Protein AF-A0A3M1RQW3-F1 (afdb_monomer)

Secondary structure (DSSP, 8-state):
-HHHHHHHHHHHHHH---HHHHHHS-----STTPPPSS---TT--EEEPPS--PPP-S-HHHHHH-SS-----S---HHHHHHHHHHHH-EEEEEE-TTS-EEEEESS--GGG------EEEE--BTTB-SEEEEEETTTTEEEEEEES--GGG--

pLDDT: mean 91.39, std 8.27, range [60.34, 98.62]

Foldseek 3Di:
DVVVVVVVVVVCVVPDDDPVCCVVDDDDDPPVPQDDLWDDDPPFDKAAADPDADDDPDDPVVVVPDPDDDPDPDDCASRVVLVCCQQPFAFDDWDADDPRDIQTDTNDDDVVSSCPDWDWDQDPDHVRRHGAIWTQTNPRNITGGPGGDHPVVVVD

Solvent-accessible surface area (backbone atoms only — not comparable to full-atom values): 9996 Å² total; per-residue (Å²): 111,75,68,59,56,50,52,53,50,51,52,50,68,72,68,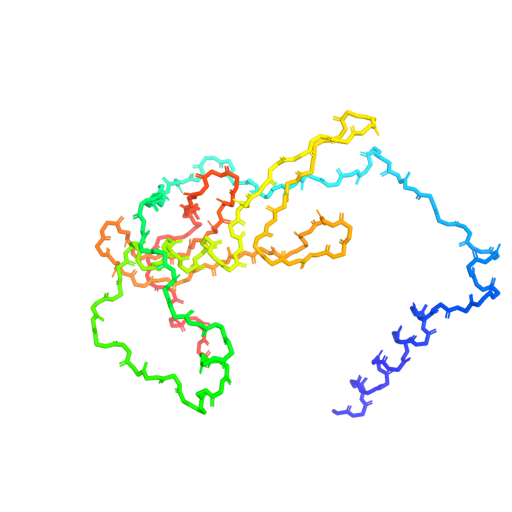59,84,46,81,63,53,61,72,74,54,82,82,79,87,63,73,90,74,58,76,74,98,66,87,81,67,86,93,49,57,71,45,76,45,57,90,74,57,85,75,90,83,74,58,67,68,64,58,70,68,48,93,62,84,74,82,73,88,73,83,84,41,54,45,56,49,28,40,52,44,40,71,52,56,16,64,73,45,77,47,70,49,98,86,73,54,74,44,70,40,40,53,48,87,47,81,90,66,66,64,93,75,83,54,71,47,74,38,62,67,44,78,98,38,74,24,16,34,27,38,58,34,52,91,75,45,24,36,35,46,78,42,82,46,74,61,66,84,74,77,113

Mean predicted aligned error: 5.81 Å

Sequence (156 aa):
MRNQQRAAHEYHTATKLSPASIRTQPHFLDWENKPSLYKVYPGAPSFPLPTTFPQPDQDTLSVLQQSRVSQTEGEFTLTSLAQLLFFSAGLTKKKTFRGGEEYHFRAAPSAGALYPVEIYLITTSLPSLPAGVYHFSPAHFSLTQLRAGDYRGVLE

Nearest PDB structures (foldseek):
  3eo7-assembly1_A  TM=8.268E-01  e=6.741E-08  Trichormus variabilis ATCC 29413
  8pz5-assembly1_B  TM=7.181E-01  e=1.865E-04  Cyanothece sp. PCC 7425
  5lq4-assembly1_B  TM=6.860E-01  e=1.068E-04  Cyanothece sp. PCC 7425
  2xsj-assembly1_E  TM=2.234E-01  e=8.899E+00  Desulfomicrobium norvegicum

Structure (mmCIF, N/CA/C/O backbone):
data_AF-A0A3M1RQW3-F1
#
_entry.id   AF-A0A3M1RQW3-F1
#
loop_
_atom_site.group_PDB
_atom_site.id
_atom_site.type_symbol
_atom_site.label_atom_id
_atom_site.label_alt_id
_atom_site.label_comp_id
_atom_site.label_asym_id
_atom_site.label_entity_id
_atom_site.label_seq_id
_atom_site.pdbx_PDB_ins_code
_atom_site.Cartn_x
_atom_site.Cartn_y
_atom_site.Cartn_z
_atom_site.occupancy
_atom_site.B_iso_or_equiv
_atom_site.auth_seq_id
_atom_site.auth_comp_id
_atom_site.auth_asym_id
_atom_site.auth_atom_id
_atom_site.pdbx_PDB_model_num
ATOM 1 N N . MET A 1 1 ? -0.752 -30.783 -9.514 1.00 62.12 1 MET A N 1
ATOM 2 C CA . MET A 1 1 ? 0.714 -30.557 -9.509 1.00 62.12 1 MET A CA 1
ATOM 3 C C . MET A 1 1 ? 1.322 -30.467 -10.918 1.00 62.12 1 MET A C 1
ATOM 5 O O . MET A 1 1 ? 1.821 -29.401 -11.242 1.00 62.12 1 MET A O 1
ATOM 9 N N . ARG A 1 2 ? 1.214 -31.479 -11.805 1.00 65.62 2 ARG A N 1
ATOM 10 C CA . ARG A 1 2 ? 1.794 -31.433 -13.179 1.00 65.62 2 ARG A CA 1
ATOM 11 C C . ARG A 1 2 ? 1.351 -30.239 -14.055 1.00 65.62 2 ARG A C 1
ATOM 13 O O . ARG A 1 2 ? 2.175 -29.663 -14.753 1.00 65.62 2 ARG A O 1
ATOM 20 N N . ASN A 1 3 ? 0.086 -29.812 -13.970 1.00 76.12 3 ASN A N 1
ATOM 21 C CA . ASN A 1 3 ? -0.409 -28.653 -14.735 1.00 76.12 3 ASN A CA 1
ATOM 22 C C . ASN A 1 3 ? 0.147 -27.302 -14.253 1.00 76.12 3 ASN A C 1
ATOM 24 O O . ASN A 1 3 ? 0.374 -26.419 -15.071 1.00 76.12 3 ASN A O 1
ATOM 28 N N . GLN A 1 4 ? 0.406 -27.138 -12.951 1.00 79.69 4 GLN A N 1
ATOM 29 C CA . GLN A 1 4 ? 0.940 -25.882 -12.405 1.00 79.69 4 GLN A CA 1
ATOM 30 C C . GLN A 1 4 ? 2.402 -25.666 -12.819 1.00 79.69 4 GLN A C 1
ATOM 32 O O . GLN A 1 4 ? 2.780 -24.559 -13.186 1.00 79.69 4 GLN A O 1
ATOM 37 N N . GLN A 1 5 ? 3.207 -26.734 -12.838 1.00 90.00 5 GLN A N 1
ATOM 38 C CA . GLN A 1 5 ? 4.597 -26.678 -13.307 1.00 90.00 5 GLN A CA 1
ATOM 39 C C . GLN A 1 5 ? 4.683 -26.324 -14.795 1.00 90.00 5 GLN A C 1
ATOM 41 O O . GLN A 1 5 ? 5.512 -25.507 -15.191 1.00 90.00 5 GLN A O 1
ATOM 46 N N . ARG A 1 6 ? 3.791 -26.894 -15.614 1.00 94.50 6 ARG A N 1
ATOM 47 C CA . ARG A 1 6 ? 3.710 -26.575 -17.041 1.00 94.50 6 ARG A CA 1
ATOM 48 C C . ARG A 1 6 ? 3.334 -25.109 -17.277 1.00 94.50 6 ARG A C 1
ATOM 50 O O . ARG A 1 6 ? 4.031 -24.440 -18.029 1.00 94.50 6 ARG A O 1
ATOM 57 N N . ALA A 1 7 ? 2.309 -24.598 -16.591 1.00 95.31 7 ALA A N 1
ATOM 58 C CA . ALA A 1 7 ? 1.900 -23.196 -16.708 1.00 95.31 7 ALA A CA 1
ATOM 59 C C . ALA A 1 7 ? 3.020 -22.222 -16.291 1.00 95.31 7 ALA A C 1
ATOM 61 O O . ALA A 1 7 ? 3.273 -21.236 -16.979 1.00 95.31 7 ALA A O 1
ATOM 62 N N . ALA A 1 8 ? 3.743 -22.525 -15.206 1.00 95.75 8 ALA A N 1
ATOM 63 C CA . ALA A 1 8 ? 4.890 -21.725 -14.777 1.00 95.75 8 ALA A CA 1
ATOM 64 C C . ALA A 1 8 ? 6.018 -21.721 -15.825 1.00 95.75 8 ALA A C 1
ATOM 66 O O . ALA A 1 8 ? 6.595 -20.671 -16.111 1.00 95.75 8 ALA A O 1
ATOM 67 N N . HIS A 1 9 ? 6.309 -22.877 -16.431 1.00 96.12 9 HIS A N 1
ATOM 68 C CA . HIS A 1 9 ? 7.321 -22.989 -17.481 1.00 96.12 9 HIS A CA 1
ATOM 69 C C . HIS A 1 9 ? 6.919 -22.245 -18.764 1.00 96.12 9 HIS A C 1
ATOM 71 O O . HIS A 1 9 ? 7.751 -21.564 -19.368 1.00 96.12 9 HIS A O 1
ATOM 77 N N . GLU A 1 10 ? 5.652 -22.346 -19.173 1.00 96.88 10 GLU A N 1
ATOM 78 C CA . GLU A 1 10 ? 5.099 -21.611 -20.317 1.00 96.88 10 GLU A CA 1
ATOM 79 C C . GLU A 1 10 ? 5.190 -20.095 -20.087 1.00 96.88 10 GLU A C 1
ATOM 81 O O . GLU A 1 10 ? 5.759 -19.389 -20.920 1.00 96.88 10 GLU A O 1
ATOM 86 N N . TYR A 1 11 ? 4.748 -19.603 -18.924 1.00 96.62 11 TYR A N 1
ATOM 87 C CA . TYR A 1 11 ? 4.860 -18.187 -18.555 1.00 96.62 11 TYR A CA 1
ATOM 88 C C . TYR A 1 11 ? 6.313 -17.696 -18.541 1.00 96.62 11 TYR A C 1
ATOM 90 O O . TYR A 1 11 ? 6.624 -16.653 -19.116 1.00 96.62 11 TYR A O 1
ATOM 98 N N . HIS A 1 12 ? 7.224 -18.451 -17.920 1.00 95.88 12 HIS A N 1
ATOM 99 C CA . HIS A 1 12 ? 8.643 -18.097 -17.883 1.00 95.88 12 HIS A CA 1
ATOM 100 C C . HIS A 1 12 ? 9.246 -18.036 -19.292 1.00 95.88 12 HIS A C 1
ATOM 102 O O . HIS A 1 12 ? 9.970 -17.101 -19.627 1.00 95.88 12 HIS A O 1
ATOM 108 N N . THR A 1 13 ? 8.925 -19.018 -20.138 1.00 95.00 13 THR A N 1
ATOM 109 C CA . THR A 1 13 ? 9.423 -19.066 -21.517 1.00 95.00 13 THR A CA 1
ATOM 110 C C . THR A 1 13 ? 8.880 -17.908 -22.351 1.00 95.00 13 THR A C 1
ATOM 112 O O . THR A 1 13 ? 9.624 -17.377 -23.172 1.00 95.00 13 THR A O 1
ATOM 115 N N . ALA A 1 14 ? 7.633 -17.494 -22.116 1.00 93.00 14 ALA A N 1
ATOM 116 C CA . ALA A 1 14 ? 6.990 -16.394 -22.827 1.00 93.00 14 ALA A CA 1
ATOM 117 C C . ALA A 1 14 ? 7.429 -14.997 -22.349 1.00 93.00 14 ALA A C 1
ATOM 119 O O . ALA A 1 14 ? 7.412 -14.063 -23.144 1.00 93.00 14 ALA A O 1
ATOM 120 N N . THR A 1 15 ? 7.811 -14.834 -21.076 1.00 93.56 15 THR A N 1
ATOM 121 C CA . THR A 1 15 ? 8.122 -13.511 -20.491 1.00 93.56 15 THR A CA 1
ATOM 122 C C . THR A 1 15 ? 9.612 -13.231 -20.294 1.00 93.56 15 THR A C 1
ATOM 124 O O . THR A 1 15 ? 9.988 -12.086 -20.040 1.00 93.56 15 THR A O 1
ATOM 127 N N . LYS A 1 16 ? 10.490 -14.236 -20.426 1.00 93.62 16 LYS A N 1
ATOM 128 C CA . LYS A 1 16 ? 11.942 -14.011 -20.387 1.00 93.62 16 LYS A CA 1
ATOM 129 C C . LYS A 1 16 ? 12.398 -13.170 -21.579 1.00 93.62 16 LYS A C 1
ATOM 131 O O . LYS A 1 16 ? 11.945 -13.347 -22.707 1.00 93.62 16 LYS A O 1
ATOM 136 N N . LEU A 1 17 ? 13.366 -12.297 -21.334 1.00 91.44 17 LEU A N 1
ATOM 137 C CA . LEU A 1 17 ? 13.970 -11.475 -22.374 1.00 91.44 17 LEU A CA 1
ATOM 138 C C . LEU A 1 17 ? 15.245 -12.131 -22.909 1.00 91.44 17 LEU A C 1
ATOM 140 O O . LEU A 1 17 ? 15.994 -12.771 -22.172 1.00 91.44 17 LEU A O 1
ATOM 144 N N . SER A 1 18 ? 15.508 -11.940 -24.200 1.00 91.69 18 SER A N 1
ATOM 145 C CA . SER A 1 18 ? 16.774 -12.276 -24.853 1.00 91.69 18 SER A CA 1
ATOM 146 C C . SER A 1 18 ? 17.313 -11.046 -25.589 1.00 91.69 18 SER A C 1
ATOM 148 O O . SER A 1 18 ? 16.535 -10.158 -25.949 1.00 91.69 18 SER A O 1
ATOM 150 N N . PRO A 1 19 ? 18.623 -10.974 -25.881 1.00 93.06 19 PRO A N 1
ATOM 151 C CA . PRO A 1 19 ? 19.171 -9.873 -26.672 1.00 93.06 19 PRO A CA 1
ATOM 152 C C . PRO A 1 19 ? 18.481 -9.686 -28.032 1.00 93.06 19 PRO A C 1
ATOM 154 O O . PRO A 1 19 ? 18.360 -8.556 -28.500 1.00 93.06 19 PRO A O 1
ATOM 157 N N . ALA A 1 20 ? 18.016 -10.776 -28.654 1.00 92.69 20 ALA A N 1
ATOM 158 C CA . ALA A 1 20 ? 17.253 -10.722 -29.895 1.00 92.69 20 ALA A CA 1
ATOM 159 C C . ALA A 1 20 ? 15.863 -10.108 -29.671 1.00 92.69 20 ALA A C 1
ATOM 161 O O . ALA A 1 20 ? 15.523 -9.142 -30.349 1.00 92.69 20 ALA A O 1
ATOM 162 N N . SER A 1 21 ? 15.103 -10.595 -28.680 1.00 88.00 21 SER A N 1
ATOM 163 C CA . SER A 1 21 ? 13.728 -10.129 -28.440 1.00 88.00 21 SER A CA 1
ATOM 164 C C . SER A 1 21 ? 13.662 -8.639 -28.105 1.00 88.00 21 SER A C 1
ATOM 166 O O . SER A 1 21 ? 12.825 -7.935 -28.658 1.00 88.00 21 SER A O 1
ATOM 168 N N . ILE A 1 22 ? 14.599 -8.129 -27.296 1.00 88.06 22 ILE A N 1
ATOM 169 C CA . ILE A 1 22 ? 14.672 -6.696 -26.952 1.00 88.06 22 ILE A CA 1
ATOM 170 C C . ILE A 1 22 ? 14.868 -5.822 -28.204 1.00 88.06 22 ILE A C 1
ATOM 172 O O . ILE A 1 22 ? 14.359 -4.706 -28.264 1.00 88.06 22 ILE A O 1
ATOM 176 N N . ARG A 1 23 ? 15.601 -6.310 -29.213 1.00 89.88 23 ARG A N 1
ATOM 177 C CA . ARG A 1 23 ? 15.893 -5.552 -30.443 1.00 89.88 23 ARG A CA 1
ATOM 178 C C . ARG A 1 23 ? 14.786 -5.657 -31.485 1.00 89.88 23 ARG A C 1
ATOM 180 O O . ARG A 1 23 ? 14.598 -4.721 -32.253 1.00 89.88 23 ARG A O 1
ATOM 187 N N . THR A 1 24 ? 14.091 -6.790 -31.542 1.00 91.44 24 THR A N 1
ATOM 188 C CA . THR A 1 24 ? 13.063 -7.052 -32.560 1.00 91.44 24 THR A CA 1
ATOM 189 C C . THR A 1 24 ? 11.660 -6.643 -32.122 1.00 91.44 24 THR A C 1
ATOM 191 O O . THR A 1 24 ? 10.779 -6.534 -32.969 1.00 91.44 24 THR A O 1
ATOM 194 N N . GLN A 1 25 ? 11.430 -6.439 -30.821 1.00 85.88 25 GLN A N 1
ATOM 195 C CA . GLN A 1 25 ? 10.122 -6.098 -30.252 1.00 85.88 25 GLN A CA 1
ATOM 196 C C . GLN A 1 25 ? 10.235 -4.861 -29.349 1.00 85.88 25 GLN A C 1
ATOM 198 O O . GLN A 1 25 ? 10.269 -4.984 -28.123 1.00 85.88 25 GLN A O 1
ATOM 203 N N . PRO A 1 26 ? 10.329 -3.652 -29.929 1.00 82.69 26 PRO A N 1
ATOM 204 C CA . PRO A 1 26 ? 10.299 -2.432 -29.137 1.00 82.69 26 PRO A CA 1
ATOM 205 C C . PRO A 1 26 ? 8.910 -2.242 -28.511 1.00 82.69 26 PRO A C 1
ATOM 207 O O . PRO A 1 26 ? 7.890 -2.343 -29.192 1.00 82.69 26 PRO A O 1
ATOM 210 N N . HIS A 1 27 ? 8.880 -1.930 -27.216 1.00 82.88 27 HIS A N 1
ATOM 211 C CA . HIS A 1 27 ? 7.667 -1.542 -26.499 1.00 82.88 27 HIS A CA 1
ATOM 212 C C . HIS A 1 27 ? 7.709 -0.048 -26.189 1.00 82.88 27 HIS A C 1
ATOM 214 O O . HIS A 1 27 ? 8.721 0.467 -25.711 1.00 82.88 27 HIS A O 1
ATOM 220 N N . PHE A 1 28 ? 6.593 0.632 -26.434 1.00 89.38 28 PHE A N 1
ATOM 221 C CA . PHE A 1 28 ? 6.402 2.039 -26.106 1.00 89.38 28 PHE A CA 1
ATOM 222 C C . PHE A 1 28 ? 5.278 2.174 -25.084 1.00 89.38 28 PHE A C 1
ATOM 224 O O . PHE A 1 28 ? 4.377 1.338 -25.025 1.00 89.38 28 PHE A O 1
ATOM 231 N N . LEU A 1 29 ? 5.358 3.217 -24.261 1.00 89.06 29 LEU A N 1
ATOM 232 C CA . LEU A 1 29 ? 4.327 3.512 -23.276 1.00 89.06 29 LEU A CA 1
ATOM 233 C C . LEU A 1 29 ? 3.138 4.185 -23.962 1.00 89.06 29 LEU A C 1
ATOM 235 O O . LEU A 1 29 ? 3.306 5.178 -24.668 1.00 89.06 29 LEU A O 1
ATOM 239 N N . ASP A 1 30 ? 1.950 3.646 -23.716 1.00 92.06 30 ASP A N 1
ATOM 240 C CA . ASP A 1 30 ? 0.680 4.290 -24.028 1.00 92.06 30 ASP A CA 1
ATOM 241 C C . ASP A 1 30 ? 0.267 5.157 -22.832 1.00 92.06 30 ASP A C 1
ATOM 243 O O . ASP A 1 30 ? -0.230 4.665 -21.816 1.00 92.06 30 ASP A O 1
ATOM 247 N N . TRP A 1 31 ? 0.558 6.453 -22.928 1.00 88.62 31 TRP A N 1
ATOM 248 C CA . TRP A 1 31 ? 0.330 7.403 -21.841 1.00 88.62 31 TRP A CA 1
ATOM 249 C C . TRP A 1 31 ? -1.146 7.745 -21.637 1.00 88.62 31 TRP A C 1
ATOM 251 O O . TRP A 1 31 ? -1.527 8.090 -20.518 1.00 88.62 31 TRP A O 1
ATOM 261 N N . GLU A 1 32 ? -1.976 7.628 -22.676 1.00 92.75 32 GLU A N 1
ATOM 262 C CA . GLU A 1 32 ? -3.420 7.878 -22.575 1.00 92.75 32 GLU A CA 1
ATOM 263 C C . GLU A 1 32 ? -4.104 6.797 -21.730 1.00 92.75 32 GLU A C 1
ATOM 265 O O . GLU A 1 32 ? -5.060 7.077 -21.008 1.00 92.75 32 GLU A O 1
ATOM 270 N N . ASN A 1 33 ? -3.554 5.581 -21.743 1.00 92.62 33 ASN A N 1
ATOM 271 C CA . ASN A 1 33 ? -4.027 4.443 -20.959 1.00 92.62 33 ASN A CA 1
ATOM 272 C C . ASN A 1 33 ? -3.314 4.287 -19.596 1.00 92.62 33 ASN A C 1
ATOM 274 O O . ASN A 1 33 ? -3.332 3.214 -18.985 1.00 92.62 33 ASN A O 1
ATOM 278 N N . LYS A 1 34 ? -2.649 5.333 -19.090 1.00 90.44 34 LYS A N 1
ATOM 279 C CA . LYS A 1 34 ? -1.975 5.281 -17.784 1.00 90.44 34 LYS A CA 1
ATOM 280 C C . LYS A 1 34 ? -3.006 5.115 -16.651 1.00 90.44 34 LYS A C 1
ATOM 282 O O . LYS A 1 34 ? -3.851 5.994 -16.472 1.00 90.44 34 LYS A O 1
ATOM 287 N N . PRO A 1 35 ? -2.926 4.051 -15.824 1.00 92.81 35 PRO A N 1
ATOM 288 C CA . PRO A 1 35 ? -3.845 3.877 -14.704 1.00 92.81 35 PRO A CA 1
ATOM 289 C C . PRO A 1 35 ? -3.702 4.990 -13.663 1.00 92.81 35 PRO A C 1
ATOM 291 O O . PRO A 1 35 ? -2.618 5.538 -13.446 1.00 92.81 35 PRO A O 1
ATOM 294 N N . SER A 1 36 ? -4.793 5.285 -12.955 1.00 93.44 36 SER A N 1
ATOM 295 C CA . SER A 1 36 ? -4.738 6.157 -11.782 1.00 93.44 36 SER A CA 1
ATOM 296 C C . SER A 1 36 ? -3.804 5.578 -10.713 1.00 93.44 36 SER A C 1
ATOM 298 O O . SER A 1 36 ? -3.801 4.375 -10.466 1.00 93.44 36 SER A O 1
ATOM 300 N N . LEU A 1 37 ? -3.051 6.446 -10.028 1.00 93.94 37 LEU A N 1
ATOM 301 C CA . LEU A 1 37 ? -2.084 6.043 -8.991 1.00 93.94 37 LEU A CA 1
ATOM 302 C C . LEU A 1 37 ? -2.728 5.393 -7.757 1.00 93.94 37 LEU A C 1
ATOM 304 O O . LEU A 1 37 ? -2.046 4.747 -6.957 1.00 93.94 37 LEU A O 1
ATOM 308 N N . TYR A 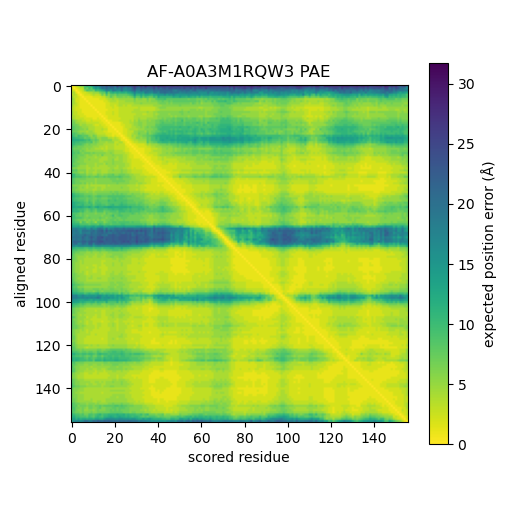1 38 ? -4.028 5.623 -7.574 1.00 96.38 38 TYR A N 1
ATOM 309 C CA . TYR A 1 38 ? -4.781 5.206 -6.406 1.00 96.38 38 TYR A CA 1
ATOM 310 C C . TYR A 1 38 ? -6.146 4.672 -6.800 1.00 96.38 38 TYR A C 1
ATOM 312 O O . TYR A 1 38 ? -6.831 5.239 -7.653 1.00 96.38 38 TYR A O 1
ATOM 320 N N . LYS A 1 39 ? -6.564 3.618 -6.100 1.00 96.44 39 LYS A N 1
ATOM 321 C CA . LYS A 1 39 ? -7.948 3.166 -6.102 1.00 96.44 39 LYS A CA 1
ATOM 322 C C . LYS A 1 39 ? -8.784 4.067 -5.194 1.00 96.44 39 LYS A C 1
ATOM 324 O O . LYS A 1 39 ? -8.378 4.369 -4.073 1.00 96.44 39 LYS A O 1
ATOM 329 N N . VAL A 1 40 ? -9.957 4.469 -5.673 1.00 95.62 40 VAL A N 1
ATOM 330 C CA . VAL A 1 40 ? -10.903 5.321 -4.942 1.00 95.62 40 VAL A CA 1
ATOM 331 C C . VAL A 1 40 ? -12.261 4.629 -4.898 1.00 95.62 40 VAL A C 1
ATOM 333 O O . VAL A 1 40 ? -12.696 4.055 -5.895 1.00 95.62 40 VAL A O 1
ATOM 336 N N . TYR A 1 41 ? -12.932 4.702 -3.749 1.00 96.62 41 TYR A N 1
ATOM 337 C CA . TYR A 1 41 ? -14.312 4.250 -3.567 1.00 96.62 41 TYR A CA 1
ATOM 338 C C . TYR A 1 41 ? -15.195 5.463 -3.246 1.00 96.62 41 TYR A C 1
ATOM 340 O O . TYR A 1 41 ? -15.286 5.863 -2.083 1.00 96.62 41 TYR A O 1
ATOM 348 N N . PRO A 1 42 ? -15.809 6.099 -4.260 1.00 95.38 42 PRO A N 1
ATOM 349 C CA . PRO A 1 42 ? -16.630 7.286 -4.052 1.00 95.38 42 PRO A CA 1
ATOM 350 C C . PRO A 1 42 ? -17.801 7.011 -3.102 1.00 95.38 42 PRO A C 1
ATOM 352 O O . PRO A 1 42 ? -18.481 5.996 -3.226 1.00 95.38 42 PRO A O 1
ATOM 355 N N . GLY A 1 43 ? -18.037 7.923 -2.157 1.00 95.06 43 GLY A N 1
ATOM 356 C CA . GLY A 1 43 ? -19.159 7.848 -1.214 1.00 95.06 43 GLY A CA 1
ATOM 357 C C . GLY A 1 43 ? -19.007 6.826 -0.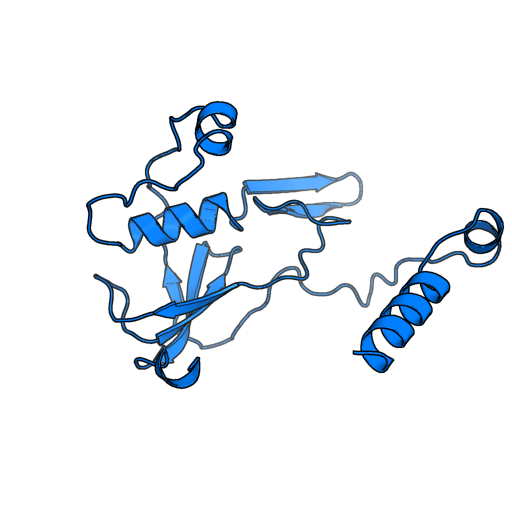080 1.00 95.06 43 GLY A C 1
ATOM 358 O O . GLY A 1 43 ? -19.873 6.770 0.789 1.00 95.06 43 GLY A O 1
ATOM 359 N N . ALA A 1 44 ? -17.927 6.041 -0.050 1.00 97.19 44 ALA A N 1
ATOM 360 C CA . ALA A 1 44 ? -17.667 5.116 1.047 1.00 97.19 44 ALA A CA 1
ATOM 361 C C . ALA A 1 44 ? -17.143 5.861 2.298 1.00 97.19 44 ALA A C 1
ATOM 363 O O . ALA A 1 44 ? -16.339 6.790 2.157 1.00 97.19 44 ALA A O 1
ATOM 364 N N . PRO A 1 45 ? -17.548 5.463 3.522 1.00 97.06 45 PRO A N 1
ATOM 365 C CA . PRO A 1 45 ? -17.018 6.048 4.753 1.00 97.06 45 PRO A CA 1
ATOM 366 C C . PRO A 1 45 ? -15.499 5.875 4.856 1.00 97.06 45 PRO A C 1
ATOM 368 O O . PRO A 1 45 ? -14.973 4.797 4.580 1.00 97.06 45 PRO A O 1
ATOM 371 N N . SER A 1 46 ? -14.794 6.919 5.289 1.00 97.06 46 SER A N 1
ATOM 372 C CA . SER A 1 46 ? -13.337 6.919 5.454 1.00 97.06 46 SER A CA 1
ATOM 373 C C . SER A 1 46 ? -12.968 7.217 6.903 1.00 97.06 46 SER A C 1
ATOM 375 O O . SER A 1 46 ? -13.454 8.184 7.488 1.00 97.06 46 SER A O 1
ATOM 377 N N . PHE A 1 47 ? -12.093 6.392 7.466 1.00 97.50 47 PHE A N 1
ATOM 378 C CA . PHE A 1 47 ? -11.595 6.484 8.833 1.00 97.50 47 PHE A CA 1
ATOM 379 C C . PHE A 1 47 ? -10.120 6.909 8.786 1.00 97.50 47 PHE A C 1
ATOM 381 O O . PHE A 1 47 ? -9.284 6.119 8.339 1.00 97.50 47 PHE A O 1
ATOM 388 N N . PRO A 1 48 ? -9.766 8.149 9.168 1.00 97.50 48 PRO A N 1
ATOM 389 C CA . PRO A 1 48 ? -8.380 8.610 9.128 1.00 97.50 48 PRO A CA 1
ATOM 390 C C . PRO A 1 48 ? -7.508 7.833 10.121 1.00 97.50 48 PRO A C 1
ATOM 392 O O . PRO A 1 48 ? -7.947 7.516 11.228 1.00 97.50 48 PRO A O 1
ATOM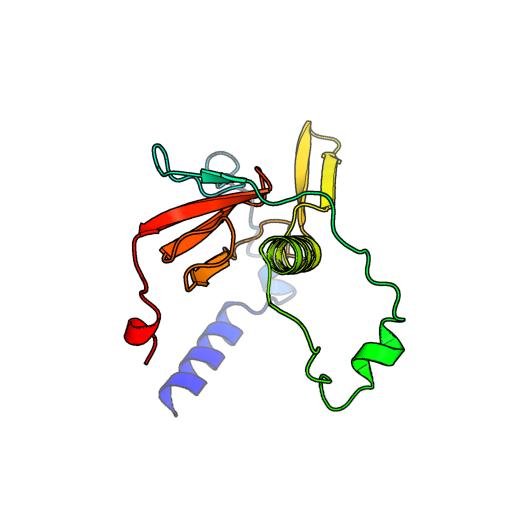 395 N N . LEU A 1 49 ? -6.267 7.535 9.731 1.00 97.81 49 LEU A N 1
ATOM 396 C CA . LEU A 1 49 ? -5.298 6.877 10.606 1.00 97.81 49 LEU A CA 1
ATOM 397 C C . LEU A 1 49 ? -4.452 7.916 11.364 1.00 97.81 49 LEU A C 1
ATOM 399 O O . LEU A 1 49 ? -4.098 8.948 10.786 1.00 97.81 49 LEU A O 1
ATOM 403 N N . PRO A 1 50 ? -4.080 7.655 12.633 1.00 96.44 50 PRO A N 1
ATOM 404 C CA . PRO A 1 50 ? -3.152 8.507 13.371 1.00 96.44 50 PRO A CA 1
ATOM 405 C C . PRO A 1 50 ? -1.810 8.639 12.646 1.00 96.44 50 PRO A C 1
ATOM 407 O O . PRO A 1 50 ? -1.172 7.639 12.337 1.00 96.44 50 PRO A O 1
ATOM 410 N N . THR A 1 51 ? -1.345 9.865 12.416 1.00 95.25 51 THR A N 1
ATOM 411 C CA . THR A 1 51 ? -0.044 10.137 11.772 1.00 95.25 51 THR A CA 1
ATOM 412 C C . THR A 1 51 ? 1.123 10.172 12.757 1.00 95.25 51 THR A C 1
ATOM 414 O O . THR A 1 51 ? 2.275 10.267 12.344 1.00 95.25 51 THR A O 1
ATOM 417 N N . THR A 1 52 ? 0.827 10.124 14.056 1.00 95.31 52 THR A N 1
ATOM 418 C CA . THR A 1 52 ? 1.821 10.095 15.129 1.00 95.31 52 THR A CA 1
ATOM 419 C C . THR A 1 52 ? 1.859 8.694 15.715 1.00 95.31 52 THR A C 1
ATOM 421 O O . THR A 1 52 ? 0.900 8.245 16.338 1.00 95.31 52 THR A O 1
ATOM 424 N N . PHE A 1 53 ? 2.975 8.008 15.514 1.00 94.25 53 PHE A N 1
ATOM 425 C CA . PHE A 1 53 ? 3.241 6.674 16.039 1.00 94.25 53 PHE A CA 1
ATOM 426 C C . PHE A 1 53 ? 4.747 6.502 16.279 1.00 94.25 53 PHE A C 1
ATOM 428 O O . PHE A 1 53 ? 5.546 7.258 15.711 1.00 94.25 53 PHE A O 1
ATOM 435 N N . PRO A 1 54 ? 5.149 5.527 17.115 1.00 92.25 54 PRO A N 1
ATOM 436 C CA . PRO A 1 54 ? 6.554 5.268 17.395 1.00 92.25 54 PRO A CA 1
ATOM 437 C C . PRO A 1 54 ? 7.348 4.979 16.119 1.00 92.25 54 PRO A C 1
ATOM 439 O O . PRO A 1 54 ? 6.881 4.292 15.207 1.00 92.25 54 PRO A O 1
ATOM 442 N N . GLN A 1 55 ? 8.567 5.502 16.060 1.00 90.81 55 GLN A N 1
ATOM 443 C CA . GLN A 1 55 ? 9.527 5.114 15.032 1.00 90.81 55 GLN A CA 1
ATOM 444 C C . GLN A 1 55 ? 10.229 3.822 15.476 1.00 90.81 55 GLN A C 1
ATOM 446 O O . GLN A 1 55 ? 10.507 3.689 16.668 1.00 90.81 55 GLN A O 1
ATOM 451 N N . PRO A 1 56 ? 10.517 2.880 14.561 1.00 88.50 56 PRO A N 1
ATOM 452 C CA . PRO A 1 56 ? 11.377 1.747 14.863 1.00 88.50 56 PRO A CA 1
ATOM 453 C C . PRO A 1 56 ? 12.750 2.237 15.338 1.00 88.50 56 PRO A C 1
ATOM 455 O O . PRO A 1 56 ? 13.392 3.044 14.668 1.00 88.50 56 PRO A O 1
ATOM 458 N N . ASP A 1 57 ? 13.179 1.753 16.496 1.00 89.31 57 ASP A N 1
ATOM 459 C CA . ASP A 1 57 ? 14.449 2.084 17.149 1.00 89.31 57 ASP A CA 1
ATOM 460 C C . ASP A 1 57 ? 15.444 0.912 17.129 1.00 89.31 57 ASP A C 1
ATOM 462 O O . ASP A 1 57 ? 16.647 1.109 17.293 1.00 89.31 57 ASP A O 1
ATOM 466 N N . GLN A 1 58 ? 14.953 -0.306 16.891 1.00 89.06 58 GLN A N 1
ATOM 467 C CA . GLN A 1 58 ? 15.775 -1.502 16.766 1.00 89.06 58 GLN A CA 1
ATOM 468 C C . GLN A 1 58 ? 16.542 -1.542 15.441 1.00 89.06 58 GLN A C 1
ATOM 470 O O . GLN A 1 58 ? 16.020 -1.224 14.369 1.00 89.06 58 GLN A O 1
ATOM 475 N N . ASP A 1 59 ? 17.784 -2.016 15.519 1.00 92.19 59 ASP A N 1
ATOM 476 C CA . ASP A 1 59 ? 18.614 -2.280 14.350 1.00 92.19 59 ASP A CA 1
ATOM 477 C C . ASP A 1 59 ? 18.002 -3.376 13.458 1.00 92.19 59 ASP A C 1
ATOM 479 O O . ASP A 1 59 ? 17.570 -4.433 13.924 1.00 92.19 59 ASP A O 1
ATOM 483 N N . THR A 1 60 ? 18.007 -3.139 12.145 1.00 90.62 60 THR A N 1
ATOM 484 C CA . THR A 1 60 ? 17.357 -4.026 11.169 1.00 90.62 60 THR A CA 1
ATOM 485 C C . THR A 1 60 ? 18.003 -5.409 11.125 1.00 90.62 60 THR A C 1
ATOM 487 O O . THR A 1 60 ? 17.292 -6.411 11.055 1.00 90.62 60 THR A O 1
ATOM 490 N N . LEU A 1 61 ? 19.338 -5.494 11.170 1.00 93.38 61 LEU A N 1
ATOM 491 C CA . LEU A 1 61 ? 20.029 -6.787 11.113 1.00 93.38 61 LEU A CA 1
ATOM 492 C C . LEU A 1 61 ? 19.750 -7.613 12.367 1.00 93.38 61 LEU A C 1
ATOM 494 O O . LEU A 1 61 ? 19.505 -8.815 12.268 1.00 93.38 61 LEU A O 1
ATOM 498 N N . SER A 1 62 ? 19.719 -6.952 13.520 1.00 90.50 62 SER A N 1
ATOM 499 C CA . SER A 1 62 ? 19.373 -7.561 14.803 1.00 90.50 62 SER A CA 1
ATOM 500 C C . SER A 1 62 ? 17.963 -8.163 14.780 1.00 90.50 62 SER A C 1
ATOM 502 O O . SER A 1 62 ? 17.787 -9.304 15.201 1.00 90.50 62 SER A O 1
ATOM 504 N N . VAL A 1 63 ? 16.974 -7.453 14.221 1.00 89.81 63 VAL A N 1
ATOM 505 C CA . VAL A 1 63 ? 15.598 -7.967 14.060 1.00 89.81 63 VAL A CA 1
ATOM 506 C C . VAL A 1 63 ? 15.555 -9.169 13.109 1.00 89.81 63 VAL A C 1
ATOM 508 O O . VAL A 1 63 ? 14.906 -10.166 13.409 1.00 89.81 63 VAL A O 1
ATOM 511 N N . LEU A 1 64 ? 16.274 -9.125 11.983 1.00 89.75 64 LEU A N 1
ATOM 512 C CA . LEU A 1 64 ? 16.283 -10.220 10.999 1.00 89.75 64 LEU A CA 1
ATOM 513 C C . LEU A 1 64 ? 16.957 -11.502 11.510 1.00 89.75 64 LEU A C 1
ATOM 515 O O . LEU A 1 64 ? 16.630 -12.594 11.045 1.00 89.75 64 LEU A O 1
ATOM 519 N N . GLN A 1 65 ? 17.901 -11.385 12.444 1.00 91.38 65 GLN A N 1
ATOM 520 C CA . GLN A 1 65 ? 18.575 -12.532 13.061 1.00 91.38 65 GLN A CA 1
ATOM 521 C C . GLN A 1 65 ? 17.698 -13.263 14.087 1.00 91.38 65 GLN A C 1
ATOM 523 O O . GLN A 1 65 ? 17.993 -14.406 14.446 1.00 91.38 65 GLN A O 1
ATOM 528 N N . GLN A 1 66 ? 16.617 -12.641 14.561 1.00 86.19 66 GLN A N 1
ATOM 529 C CA . GLN A 1 66 ? 15.705 -13.269 15.509 1.00 86.19 66 GLN A CA 1
ATOM 530 C C . GLN A 1 66 ? 14.938 -14.406 14.819 1.00 86.19 66 GLN A C 1
ATOM 532 O O . GLN A 1 66 ? 14.156 -14.198 13.897 1.00 86.19 66 GLN A O 1
ATOM 537 N N . SER A 1 67 ? 15.132 -15.643 15.286 1.00 72.62 67 SER A N 1
ATOM 538 C CA . SER A 1 67 ? 14.453 -16.824 14.721 1.00 72.62 67 SER A CA 1
ATOM 539 C C . SER A 1 67 ? 12.965 -16.907 15.079 1.00 72.62 67 SER A C 1
ATOM 541 O O . SER A 1 67 ? 12.247 -17.758 14.553 1.00 72.62 67 SER A O 1
ATOM 543 N N . ARG A 1 68 ? 12.500 -16.073 16.016 1.00 71.44 68 ARG A N 1
ATOM 544 C CA . ARG A 1 68 ?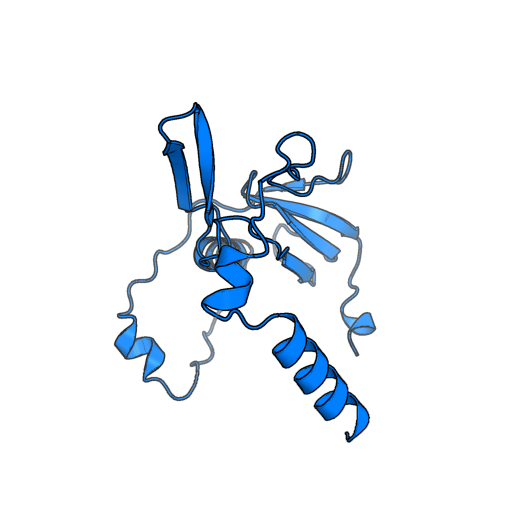 11.105 -15.978 16.447 1.00 71.44 68 ARG A CA 1
ATOM 545 C C . ARG A 1 68 ? 10.773 -14.522 16.721 1.00 71.44 68 ARG A C 1
ATOM 547 O O . ARG A 1 68 ? 11.534 -13.839 17.397 1.00 71.44 68 ARG A O 1
ATOM 554 N N . VAL A 1 69 ? 9.611 -14.090 16.248 1.00 70.06 69 VAL A N 1
ATOM 555 C CA . VAL A 1 69 ? 9.013 -12.828 16.680 1.00 70.06 69 VAL A CA 1
ATOM 556 C C . VAL A 1 69 ? 8.574 -13.027 18.127 1.00 70.06 69 VAL A C 1
ATOM 558 O O . VAL A 1 69 ? 7.728 -13.882 18.401 1.00 70.06 69 VAL A O 1
ATOM 561 N N . SER A 1 70 ? 9.174 -12.293 19.063 1.00 65.88 70 SER A N 1
ATOM 562 C CA . SER A 1 70 ? 8.652 -12.230 20.428 1.00 65.88 70 SER A CA 1
ATOM 563 C C . SER A 1 70 ? 7.222 -11.712 20.360 1.00 65.88 70 SER A C 1
ATOM 565 O O . SER A 1 70 ? 6.968 -10.696 19.713 1.00 65.88 70 SER A O 1
ATOM 567 N N . GLN A 1 71 ? 6.281 -12.411 20.995 1.00 62.56 71 GLN A N 1
ATOM 568 C CA . GLN A 1 71 ? 4.935 -11.872 21.144 1.00 62.56 71 GLN A CA 1
ATOM 569 C C . GLN A 1 71 ? 5.061 -10.568 21.927 1.00 62.56 71 GLN A C 1
ATOM 571 O O . GLN A 1 71 ? 5.521 -10.561 23.066 1.00 62.56 71 GLN A O 1
ATOM 576 N N . THR A 1 72 ? 4.729 -9.456 21.283 1.00 63.16 72 THR A N 1
ATOM 577 C CA . THR A 1 72 ? 4.627 -8.172 21.961 1.00 63.16 72 THR A CA 1
ATOM 578 C C . THR A 1 72 ? 3.443 -8.235 22.910 1.00 63.16 72 THR A C 1
ATOM 580 O O . THR A 1 72 ? 2.308 -8.414 22.468 1.00 63.16 72 THR A O 1
ATOM 583 N N . GLU A 1 73 ? 3.710 -8.092 24.204 1.00 64.62 73 GLU A N 1
ATOM 584 C CA . GLU A 1 73 ? 2.675 -7.871 25.207 1.00 64.62 73 GLU A CA 1
ATOM 585 C C . GLU A 1 73 ? 2.063 -6.481 24.979 1.00 64.62 73 GLU A C 1
ATOM 587 O O . GLU A 1 73 ? 2.769 -5.472 24.977 1.00 64.62 73 GLU A O 1
ATOM 592 N N . GLY A 1 74 ? 0.755 -6.421 24.727 1.00 70.75 74 GLY A N 1
ATOM 593 C CA . GLY A 1 74 ? 0.032 -5.166 24.525 1.00 70.75 74 GLY A CA 1
ATOM 594 C C . GLY A 1 74 ? -1.213 -5.319 23.655 1.00 70.75 74 GLY A C 1
ATOM 595 O O . GLY A 1 74 ? -1.317 -6.231 22.835 1.00 70.75 74 GLY A O 1
ATOM 596 N N . GLU A 1 75 ? -2.173 -4.413 23.831 1.00 80.62 75 GLU A N 1
ATOM 597 C CA . GLU A 1 75 ? -3.354 -4.356 22.971 1.00 80.62 75 GLU A CA 1
ATOM 598 C C . GLU A 1 75 ? -2.985 -3.834 21.578 1.00 80.62 75 GLU A C 1
ATOM 600 O O . GLU A 1 75 ? -2.277 -2.836 21.426 1.00 80.62 75 GLU A O 1
ATOM 605 N N . PHE A 1 76 ? -3.494 -4.492 20.537 1.00 87.06 76 PHE A N 1
ATOM 606 C CA . PHE A 1 76 ? -3.362 -4.001 19.172 1.00 87.06 76 PHE A CA 1
ATOM 607 C C . PHE A 1 76 ? -4.304 -2.810 18.965 1.00 87.06 76 PHE A C 1
ATOM 609 O O . PHE A 1 76 ? -5.526 -2.954 18.994 1.00 87.06 76 PHE A O 1
ATOM 616 N N . THR A 1 77 ? -3.736 -1.621 18.763 1.00 91.69 77 THR A N 1
ATOM 617 C CA . THR A 1 77 ? -4.498 -0.367 18.661 1.00 91.69 77 THR A CA 1
ATOM 618 C C . THR A 1 77 ? -4.555 0.163 17.230 1.00 91.69 77 THR A C 1
ATOM 620 O O . THR A 1 77 ? -3.798 -0.262 16.353 1.00 91.69 77 THR A O 1
ATOM 623 N N . LEU A 1 78 ? -5.403 1.171 16.994 1.00 93.69 78 LEU A N 1
ATOM 624 C CA . LEU A 1 78 ? -5.414 1.911 15.729 1.00 93.69 78 LEU A CA 1
ATOM 625 C C . LEU A 1 78 ? -4.053 2.568 15.426 1.00 93.69 78 LEU A C 1
ATOM 627 O O . LEU A 1 78 ? -3.659 2.651 14.266 1.00 93.69 78 LEU A O 1
ATOM 631 N N . THR A 1 79 ? -3.310 2.984 16.456 1.00 94.62 79 THR A N 1
ATOM 632 C CA . THR A 1 79 ? -1.948 3.523 16.318 1.00 94.62 79 THR A CA 1
ATOM 633 C C . THR A 1 79 ? -0.964 2.444 15.871 1.00 94.62 79 THR A C 1
ATOM 635 O O . THR A 1 79 ? -0.188 2.681 14.947 1.00 94.62 79 THR A O 1
ATOM 638 N N . SER A 1 80 ? -1.029 1.243 16.459 1.00 92.75 80 SER A N 1
ATOM 639 C CA . SER A 1 80 ? -0.220 0.086 16.039 1.00 92.75 80 SER A CA 1
ATOM 640 C C . SER A 1 80 ? -0.506 -0.285 14.581 1.00 92.75 80 SER A C 1
ATOM 642 O O . SER A 1 80 ? 0.410 -0.548 13.800 1.00 92.75 80 SER A O 1
ATOM 644 N N . LEU A 1 81 ? -1.782 -0.243 14.189 1.00 95.19 81 LEU A N 1
ATOM 645 C CA . LEU A 1 81 ? -2.201 -0.488 12.816 1.00 95.19 81 LEU A CA 1
ATOM 646 C C . LEU A 1 81 ? -1.689 0.588 11.847 1.00 95.19 81 LEU A C 1
ATOM 648 O O . LEU A 1 81 ? -1.177 0.258 10.777 1.00 95.19 81 LEU A O 1
ATOM 652 N N . ALA A 1 82 ? -1.804 1.865 12.215 1.00 96.75 82 ALA A N 1
ATOM 653 C CA . ALA A 1 82 ? -1.298 2.976 11.415 1.00 96.75 82 ALA A CA 1
ATOM 654 C C . ALA A 1 82 ? 0.218 2.874 11.206 1.00 96.75 82 ALA A C 1
ATOM 656 O O . ALA A 1 82 ? 0.688 2.999 10.075 1.00 96.75 82 ALA A O 1
ATOM 657 N N . GLN A 1 83 ? 0.963 2.565 12.270 1.00 96.12 83 GLN A N 1
ATOM 658 C CA . GLN A 1 83 ? 2.404 2.328 12.219 1.00 96.12 83 GLN A CA 1
ATOM 659 C C . GLN A 1 83 ? 2.745 1.206 11.227 1.00 96.12 83 GLN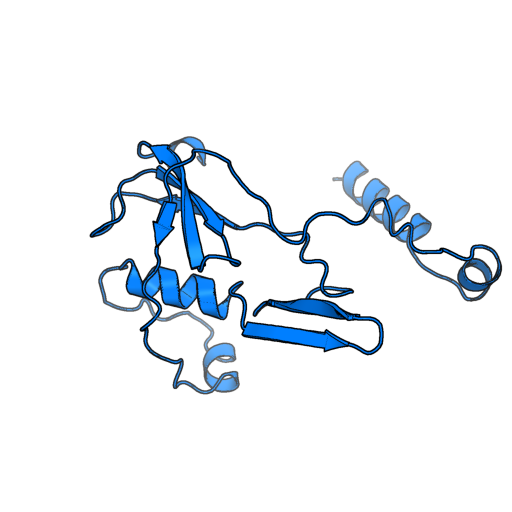 A C 1
ATOM 661 O O . GLN A 1 83 ? 3.564 1.401 10.326 1.00 96.12 83 GLN A O 1
ATOM 666 N N . LEU A 1 84 ? 2.076 0.054 11.347 1.00 95.56 84 LEU A N 1
ATOM 667 C CA . LEU A 1 84 ? 2.285 -1.093 10.463 1.00 95.56 84 LEU A CA 1
ATOM 668 C C . LEU A 1 84 ? 2.014 -0.735 8.997 1.00 95.56 84 LEU A C 1
ATOM 670 O O . LEU A 1 84 ? 2.840 -1.016 8.126 1.00 95.56 84 LEU A O 1
ATOM 674 N N . LEU A 1 85 ? 0.878 -0.094 8.716 1.00 97.56 85 LEU A N 1
ATOM 675 C CA . LEU A 1 85 ? 0.493 0.293 7.359 1.00 97.56 85 LEU A CA 1
ATOM 676 C C . LEU A 1 85 ? 1.455 1.324 6.767 1.00 97.56 85 LEU A C 1
ATOM 678 O O . LEU A 1 85 ? 1.825 1.201 5.598 1.00 97.56 85 LEU A O 1
ATOM 682 N N . PHE A 1 86 ? 1.903 2.299 7.562 1.00 97.81 86 PHE A N 1
ATOM 683 C CA . PHE A 1 86 ? 2.864 3.301 7.116 1.00 97.81 86 PHE A CA 1
ATOM 684 C C . PHE A 1 86 ? 4.189 2.665 6.693 1.00 97.81 86 PHE A C 1
ATOM 686 O O . PHE A 1 86 ? 4.620 2.858 5.556 1.00 97.81 86 PHE A O 1
ATOM 693 N N . PHE A 1 87 ? 4.797 1.857 7.566 1.00 96.19 87 PHE A N 1
ATOM 694 C CA . PHE A 1 87 ? 6.101 1.248 7.292 1.00 96.19 87 PHE A CA 1
ATOM 695 C C . PHE A 1 87 ? 6.052 0.078 6.303 1.00 96.19 87 PHE A C 1
ATOM 697 O O . PHE A 1 87 ? 7.088 -0.284 5.753 1.00 96.19 87 PHE A O 1
ATOM 704 N N . SER A 1 88 ? 4.872 -0.482 6.022 1.00 9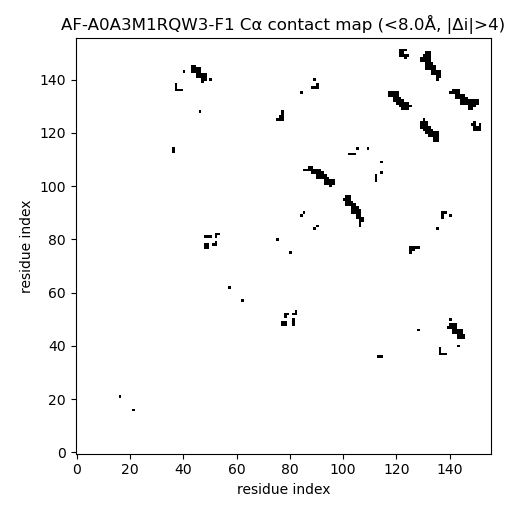5.94 88 SER A N 1
ATOM 705 C CA . SER A 1 88 ? 4.723 -1.563 5.036 1.00 95.94 88 SER A CA 1
ATOM 706 C C . SER A 1 88 ? 4.350 -1.049 3.643 1.00 95.94 88 SER A C 1
ATOM 708 O O . SER A 1 88 ? 4.885 -1.518 2.640 1.00 95.94 88 SER A O 1
ATOM 710 N N . ALA A 1 89 ? 3.430 -0.085 3.550 1.00 97.06 89 ALA A N 1
ATOM 711 C CA . ALA A 1 89 ? 2.843 0.335 2.272 1.00 97.06 89 ALA A CA 1
ATOM 712 C C . ALA A 1 89 ? 2.486 1.826 2.181 1.00 97.06 89 ALA A C 1
ATOM 714 O O . ALA A 1 89 ? 1.932 2.262 1.167 1.00 97.06 89 ALA A O 1
ATOM 715 N N . GLY A 1 90 ? 2.784 2.609 3.217 1.00 97.19 90 GLY A N 1
ATOM 716 C CA . GLY A 1 90 ? 2.501 4.037 3.262 1.00 97.19 90 GLY A CA 1
ATOM 717 C C . GLY A 1 90 ? 3.287 4.822 2.219 1.00 97.19 90 GLY A C 1
ATOM 718 O O . GLY A 1 90 ? 4.326 4.381 1.727 1.00 97.19 90 GLY A O 1
ATOM 719 N N . LEU A 1 91 ? 2.778 6.005 1.881 1.00 96.94 91 LEU A N 1
ATOM 720 C CA . LEU A 1 91 ? 3.467 6.961 1.024 1.00 96.94 91 LEU A CA 1
ATOM 721 C C . LEU A 1 91 ? 4.626 7.605 1.801 1.00 96.94 91 LEU A C 1
ATOM 723 O O . LEU A 1 91 ? 4.395 8.298 2.787 1.00 96.94 91 LEU A O 1
ATOM 727 N N . THR A 1 92 ? 5.860 7.408 1.343 1.00 95.94 92 THR A N 1
ATOM 728 C CA . THR A 1 92 ? 7.074 7.895 2.022 1.00 95.94 92 THR A CA 1
ATOM 729 C C . THR A 1 92 ? 7.680 9.119 1.347 1.00 95.94 92 THR A C 1
ATOM 731 O O . THR A 1 92 ? 8.370 9.907 1.993 1.00 95.94 92 THR A O 1
ATOM 734 N N . LYS A 1 93 ? 7.442 9.303 0.043 1.00 95.75 93 LYS A N 1
ATOM 735 C CA . LYS A 1 93 ? 7.990 10.434 -0.712 1.00 95.75 93 LYS A CA 1
ATOM 736 C C . LYS A 1 93 ? 7.165 10.741 -1.953 1.00 95.75 93 LYS A C 1
ATOM 738 O O . LYS A 1 93 ? 6.760 9.834 -2.671 1.00 95.75 93 LYS A O 1
ATOM 743 N N . LYS A 1 94 ? 7.014 12.025 -2.268 1.00 96.12 94 LYS A N 1
ATOM 744 C CA . LYS A 1 94 ? 6.589 12.497 -3.592 1.00 96.12 94 LYS A CA 1
ATOM 745 C C . LYS A 1 94 ? 7.753 13.189 -4.283 1.00 96.12 94 LYS A C 1
ATOM 747 O O . LYS A 1 94 ? 8.536 13.881 -3.628 1.00 96.12 94 LYS A O 1
ATOM 752 N N . LYS A 1 95 ? 7.921 12.966 -5.583 1.00 95.06 95 LYS A N 1
ATOM 753 C CA . LYS A 1 95 ? 8.970 13.625 -6.365 1.00 95.06 95 LYS A CA 1
ATOM 754 C C . LYS A 1 95 ? 8.524 13.848 -7.798 1.00 95.06 95 LYS A C 1
ATOM 756 O O . LYS A 1 95 ? 8.201 12.893 -8.495 1.00 95.06 95 LYS A O 1
ATOM 761 N N . THR A 1 96 ? 8.630 15.085 -8.254 1.00 94.69 96 THR A N 1
ATOM 762 C CA . THR A 1 96 ? 8.455 15.443 -9.660 1.00 94.69 96 THR A CA 1
ATOM 763 C C . THR A 1 96 ? 9.777 15.297 -10.409 1.00 94.69 96 THR A C 1
ATOM 765 O O . THR A 1 96 ? 10.822 15.759 -9.937 1.00 94.69 96 THR A O 1
ATOM 768 N N . PHE A 1 97 ? 9.760 14.635 -11.564 1.00 87.94 97 PHE A N 1
ATOM 769 C CA . PHE A 1 97 ? 10.940 14.482 -12.423 1.00 87.94 97 PHE A CA 1
ATOM 770 C C . PHE A 1 97 ? 10.913 15.451 -13.615 1.00 87.94 97 PHE A C 1
ATOM 772 O O . PHE A 1 97 ? 9.913 16.119 -13.884 1.00 87.94 97 PHE A O 1
ATOM 779 N N . ARG A 1 98 ? 12.045 15.552 -14.331 1.00 77.94 98 ARG A N 1
ATOM 780 C CA . ARG A 1 98 ? 12.151 16.337 -15.572 1.00 77.94 98 ARG A CA 1
ATOM 781 C C . ARG A 1 98 ? 11.155 15.762 -16.586 1.00 77.94 98 ARG A C 1
ATOM 783 O O . ARG A 1 98 ? 11.318 14.622 -16.999 1.00 77.94 98 ARG A O 1
ATOM 790 N N . GLY A 1 99 ? 10.120 16.532 -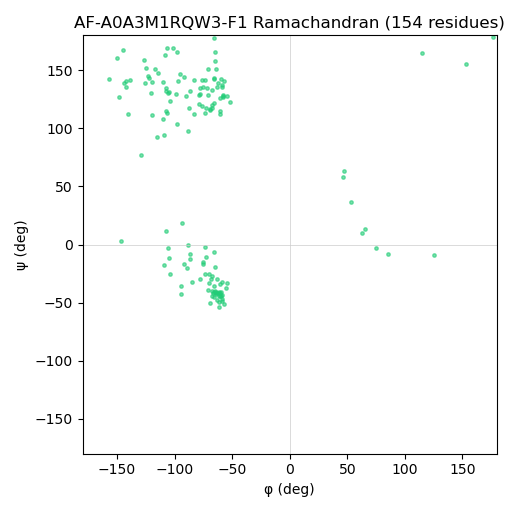16.917 1.00 79.44 99 GLY A N 1
ATOM 791 C CA . GLY A 1 99 ? 8.944 16.062 -17.663 1.00 79.44 99 GLY A CA 1
ATOM 792 C C . GLY A 1 99 ? 7.611 16.330 -16.954 1.00 79.44 99 GLY A C 1
ATOM 793 O O . GLY A 1 99 ? 6.566 16.163 -17.564 1.00 79.44 99 GLY A O 1
ATOM 794 N N . GLY A 1 100 ? 7.635 16.781 -15.692 1.00 83.44 100 GLY A N 1
ATOM 795 C CA . GLY A 1 100 ? 6.442 17.233 -14.962 1.00 83.44 100 GLY A CA 1
ATOM 796 C C . GLY A 1 100 ? 5.655 16.121 -14.264 1.00 83.44 100 GLY A C 1
ATOM 797 O O . GLY A 1 100 ? 4.778 16.416 -13.460 1.00 83.44 100 GLY A O 1
ATOM 798 N N . GLU A 1 101 ? 5.994 14.852 -14.501 1.00 85.38 101 GLU A N 1
ATOM 799 C CA . GLU A 1 101 ? 5.360 13.726 -13.817 1.00 85.38 101 GLU A CA 1
ATOM 800 C C . GLU A 1 101 ? 5.767 13.643 -12.337 1.00 85.38 101 GLU A C 1
ATOM 802 O O . GLU A 1 101 ? 6.958 13.614 -12.003 1.00 85.38 101 GLU A O 1
ATOM 807 N N . GLU A 1 102 ? 4.768 13.555 -11.453 1.00 91.38 102 GLU A N 1
ATOM 808 C CA . GLU A 1 102 ? 4.942 13.289 -10.024 1.00 91.38 102 GLU A CA 1
ATOM 809 C C . GLU A 1 102 ? 4.915 11.781 -9.739 1.00 91.38 102 GLU A C 1
ATOM 811 O O . GLU A 1 102 ? 3.994 11.062 -10.124 1.00 91.38 102 GLU A O 1
ATOM 816 N N . TYR A 1 103 ? 5.937 11.305 -9.031 1.00 93.06 103 TYR A N 1
ATOM 817 C CA . TYR A 1 103 ? 6.076 9.923 -8.587 1.00 93.06 103 TYR A CA 1
ATOM 818 C C . TYR A 1 103 ? 5.830 9.839 -7.086 1.00 93.06 103 TYR A C 1
ATOM 820 O O . TYR A 1 103 ? 6.395 10.606 -6.303 1.00 93.06 103 TYR A O 1
ATOM 828 N N . HIS A 1 104 ? 5.002 8.875 -6.697 1.00 96.31 104 HIS A N 1
ATOM 829 C CA . HIS A 1 104 ? 4.554 8.653 -5.328 1.00 96.31 104 HIS A CA 1
ATOM 830 C C . HIS A 1 104 ? 5.198 7.380 -4.788 1.00 96.31 104 HIS A C 1
ATOM 832 O O . HIS A 1 104 ? 4.693 6.286 -5.012 1.00 96.31 104 HIS A O 1
ATOM 838 N N . PHE A 1 105 ? 6.321 7.508 -4.090 1.00 97.12 105 PHE A N 1
ATOM 839 C CA . PHE A 1 105 ? 7.046 6.366 -3.552 1.00 97.12 105 PHE A CA 1
ATOM 840 C C . PHE A 1 105 ? 6.383 5.837 -2.284 1.00 97.12 105 PHE A C 1
ATOM 842 O O . PHE A 1 105 ? 6.121 6.596 -1.349 1.00 97.12 105 PHE A O 1
ATOM 849 N N . ARG A 1 106 ? 6.142 4.527 -2.253 1.00 97.25 106 ARG A N 1
ATOM 850 C CA . ARG A 1 106 ? 5.649 3.798 -1.081 1.00 97.25 106 ARG A CA 1
ATOM 851 C C . ARG A 1 106 ? 6.796 3.117 -0.329 1.00 97.25 106 ARG A C 1
ATOM 853 O O . ARG A 1 106 ? 7.898 2.996 -0.862 1.00 97.25 106 ARG A O 1
ATOM 860 N N . ALA A 1 107 ? 6.529 2.685 0.902 1.00 96.69 107 ALA A N 1
ATOM 861 C CA . ALA A 1 107 ? 7.505 1.986 1.739 1.00 96.69 107 ALA A CA 1
ATOM 862 C C . ALA A 1 107 ? 8.032 0.695 1.081 1.00 96.69 107 ALA A C 1
ATOM 864 O O . ALA A 1 107 ? 9.240 0.471 1.048 1.00 96.69 107 ALA A O 1
ATOM 865 N N . ALA A 1 108 ? 7.151 -0.105 0.474 1.00 95.88 108 ALA A N 1
ATOM 866 C CA . ALA A 1 108 ? 7.558 -1.230 -0.363 1.00 95.88 108 ALA A CA 1
ATOM 867 C C . ALA A 1 108 ? 8.069 -0.745 -1.736 1.00 95.88 108 ALA A C 1
ATOM 869 O O . ALA A 1 108 ? 7.409 0.086 -2.363 1.00 95.88 108 ALA A O 1
ATOM 870 N N . PRO A 1 109 ? 9.195 -1.260 -2.264 1.00 96.06 109 PRO A N 1
ATOM 871 C CA . PRO A 1 109 ? 9.628 -0.961 -3.626 1.00 96.06 109 PRO A CA 1
ATOM 872 C C . PRO A 1 109 ? 8.725 -1.648 -4.662 1.00 96.06 109 PRO A C 1
ATOM 874 O O . PRO A 1 109 ? 8.188 -2.728 -4.431 1.00 96.06 109 PRO A O 1
ATOM 877 N N . SER A 1 110 ? 8.591 -1.041 -5.843 1.00 96.25 110 SER A N 1
ATOM 878 C CA . SER A 1 110 ? 7.840 -1.607 -6.970 1.00 96.25 110 SER A CA 1
ATOM 879 C C . SER A 1 110 ? 8.546 -1.293 -8.282 1.00 96.25 110 SER A C 1
ATOM 881 O O . SER A 1 110 ? 9.011 -0.168 -8.479 1.00 96.25 110 SER A O 1
ATOM 883 N N . ALA A 1 111 ? 8.567 -2.255 -9.209 1.00 93.69 111 ALA A N 1
ATOM 884 C CA . ALA A 1 111 ? 9.047 -2.029 -10.570 1.00 93.69 111 ALA A CA 1
ATOM 885 C C . ALA A 1 111 ? 8.294 -0.843 -11.200 1.00 93.69 111 ALA A C 1
ATOM 887 O O . ALA A 1 111 ? 7.065 -0.772 -11.125 1.00 93.69 111 ALA A O 1
ATOM 888 N N . GLY A 1 112 ? 9.046 0.126 -11.729 1.00 91.19 112 GLY A N 1
ATOM 889 C CA . GLY A 1 112 ? 8.507 1.352 -12.329 1.00 91.19 112 GLY A CA 1
ATOM 890 C C . GLY A 1 112 ? 7.730 2.275 -11.380 1.00 91.19 112 GLY A C 1
ATOM 891 O O . GLY A 1 112 ? 7.086 3.196 -11.863 1.00 91.19 112 GLY A O 1
ATOM 892 N N . ALA A 1 113 ? 7.754 2.034 -10.060 1.00 93.31 113 ALA A N 1
ATOM 893 C CA . ALA A 1 113 ? 6.915 2.736 -9.081 1.00 93.31 113 ALA A CA 1
ATOM 894 C C . ALA A 1 113 ? 5.404 2.700 -9.422 1.00 93.31 113 ALA A C 1
ATOM 896 O O . ALA A 1 113 ? 4.684 3.667 -9.188 1.00 93.31 113 ALA A O 1
ATOM 897 N N . LEU A 1 114 ? 4.932 1.575 -9.980 1.00 93.31 114 LEU A N 1
ATOM 898 C CA . LEU A 1 114 ? 3.547 1.407 -10.450 1.00 93.31 114 LEU A CA 1
ATOM 899 C C . LEU A 1 114 ? 2.572 0.884 -9.383 1.00 93.31 114 LEU A C 1
ATOM 901 O O . LEU A 1 114 ? 1.369 1.050 -9.535 1.00 93.31 114 LEU A O 1
ATOM 905 N N . TYR A 1 115 ? 3.080 0.258 -8.318 1.00 96.31 115 TYR A N 1
ATOM 906 C CA . TYR A 1 115 ? 2.314 -0.192 -7.147 1.00 96.31 115 TYR A CA 1
ATOM 907 C C . TYR A 1 115 ? 1.017 -0.962 -7.468 1.00 96.31 115 TYR A C 1
ATOM 909 O O . TYR A 1 115 ? -0.061 -0.527 -7.072 1.00 96.31 115 TYR A O 1
ATOM 917 N N . PRO A 1 116 ? 1.100 -2.138 -8.123 1.00 95.81 116 PRO A N 1
ATOM 918 C CA . PRO A 1 116 ? -0.084 -2.903 -8.531 1.00 95.81 116 PRO A CA 1
ATOM 919 C C . PRO A 1 116 ? -0.813 -3.612 -7.372 1.00 95.81 116 PRO A C 1
ATOM 921 O O . PRO A 1 116 ? -1.816 -4.283 -7.600 1.00 95.81 116 PRO A O 1
ATOM 924 N N . VAL A 1 117 ? -0.297 -3.519 -6.141 1.00 96.00 117 VAL A N 1
ATOM 925 C CA . VAL A 1 117 ? -0.815 -4.225 -4.961 1.00 96.00 117 VAL A CA 1
ATOM 926 C C . VAL A 1 117 ? -1.580 -3.259 -4.061 1.00 96.00 117 VAL A C 1
ATOM 928 O O . VAL A 1 117 ? -1.065 -2.207 -3.680 1.00 96.00 117 VAL A O 1
ATOM 931 N N . GLU A 1 118 ? -2.784 -3.668 -3.665 1.00 97.31 118 GLU A N 1
ATOM 932 C CA . GLU A 1 118 ? -3.660 -2.941 -2.745 1.00 97.31 118 GLU A CA 1
ATOM 933 C C . GLU A 1 118 ? -3.839 -3.727 -1.440 1.00 97.31 118 GLU A C 1
ATOM 935 O O . GLU A 1 118 ? -3.843 -4.959 -1.446 1.00 97.31 118 GLU A O 1
ATOM 940 N N . ILE A 1 119 ? -4.008 -3.014 -0.323 1.00 98.00 119 ILE A N 1
ATOM 941 C CA . ILE A 1 119 ? -4.168 -3.621 1.004 1.00 98.00 119 ILE A CA 1
ATOM 942 C C . ILE A 1 119 ? -5.617 -3.511 1.454 1.00 98.00 119 ILE A C 1
ATOM 944 O O . ILE A 1 119 ? -6.211 -2.429 1.452 1.00 98.00 119 ILE A O 1
ATOM 948 N N . TYR A 1 120 ? -6.152 -4.647 1.892 1.00 97.50 120 TYR A N 1
ATOM 949 C CA . TYR A 1 120 ? -7.458 -4.750 2.517 1.00 97.50 120 TYR A CA 1
ATOM 950 C C . TYR A 1 120 ? -7.305 -5.350 3.905 1.00 97.50 120 TYR A C 1
ATOM 952 O O . TYR A 1 120 ? -6.477 -6.233 4.119 1.00 97.50 120 TYR A O 1
ATOM 960 N N . LEU A 1 121 ? -8.111 -4.863 4.838 1.00 95.69 121 LEU A N 1
ATOM 961 C CA . LEU A 1 121 ? -8.129 -5.329 6.212 1.00 95.69 121 LEU A CA 1
ATOM 962 C C . LEU A 1 121 ? -9.505 -5.872 6.540 1.00 95.69 121 LEU A C 1
ATOM 964 O O . LEU A 1 121 ? -10.512 -5.278 6.164 1.00 95.69 121 LEU A O 1
ATOM 968 N N . ILE A 1 122 ? -9.529 -6.978 7.269 1.00 95.88 122 ILE A N 1
ATOM 969 C CA . ILE A 1 122 ? -10.738 -7.523 7.874 1.00 95.88 122 ILE A CA 1
ATOM 970 C C . ILE A 1 122 ? -10.481 -7.532 9.373 1.00 95.88 122 ILE A C 1
ATOM 972 O O . ILE A 1 122 ? -9.593 -8.245 9.842 1.00 95.88 122 ILE A O 1
ATOM 976 N N . THR A 1 123 ? -11.195 -6.686 10.112 1.00 92.44 123 THR A N 1
ATOM 977 C CA . THR A 1 123 ? -10.903 -6.436 11.528 1.00 92.44 123 THR A CA 1
ATOM 978 C C . THR A 1 123 ? -12.125 -6.674 12.399 1.00 92.44 123 THR A C 1
ATOM 980 O O . THR A 1 123 ? -13.266 -6.460 11.980 1.00 92.44 123 THR A O 1
ATOM 983 N N . THR A 1 124 ? -11.875 -7.054 13.652 1.00 91.88 124 THR A N 1
ATOM 984 C CA . THR A 1 124 ? -12.849 -6.853 14.729 1.00 91.88 124 THR A CA 1
ATOM 985 C C . THR A 1 124 ? -13.049 -5.370 14.987 1.00 91.88 124 THR A C 1
ATOM 987 O O . THR A 1 124 ? -12.360 -4.519 14.416 1.00 91.88 124 THR A O 1
ATOM 990 N N . SER A 1 125 ? -13.954 -5.060 15.915 1.00 92.00 125 SER A N 1
ATOM 991 C CA . SER A 1 125 ? -13.938 -3.745 16.533 1.00 92.00 125 SER A CA 1
ATOM 992 C C . SER A 1 125 ? -12.598 -3.549 17.241 1.00 92.00 125 SER A C 1
ATOM 994 O O . SER A 1 125 ? -12.196 -4.377 18.060 1.00 92.00 125 SER A O 1
ATOM 996 N N . LEU A 1 126 ? -11.924 -2.457 16.907 1.00 90.12 126 LEU A N 1
ATOM 997 C CA . LEU A 1 126 ? -10.816 -1.883 17.658 1.00 90.12 126 LEU A CA 1
ATOM 998 C C . LEU A 1 126 ? -11.312 -0.584 18.313 1.00 90.12 126 LEU A C 1
ATOM 1000 O O . LEU A 1 126 ? -12.336 -0.030 17.892 1.00 90.12 126 LEU A O 1
ATOM 1004 N N . PRO A 1 127 ? -10.601 -0.047 19.316 1.00 89.50 127 PRO A N 1
ATOM 1005 C CA . PRO A 1 127 ? -10.864 1.306 19.784 1.00 89.50 127 PRO A CA 1
ATOM 1006 C C . PRO A 1 127 ? -10.849 2.292 18.604 1.00 89.50 127 PRO A C 1
ATOM 1008 O O . PRO A 1 127 ? -9.869 2.370 17.862 1.00 89.50 127 PRO A O 1
ATOM 1011 N N . SER A 1 128 ? -11.952 3.020 18.414 1.00 88.19 128 SER A N 1
ATOM 1012 C CA . SER A 1 128 ? -12.142 4.009 17.336 1.00 88.19 128 SER A CA 1
ATOM 1013 C C . SER A 1 128 ? -12.170 3.464 15.897 1.00 88.19 128 SER A C 1
ATOM 1015 O O . SER A 1 128 ? -12.135 4.254 14.953 1.00 88.19 128 SER A O 1
ATOM 1017 N N . LEU A 1 129 ? -12.292 2.147 15.701 1.00 95.06 129 LEU A N 1
ATOM 1018 C CA . LEU A 1 129 ? -12.529 1.537 14.388 1.00 95.06 129 LEU A CA 1
ATOM 1019 C C . LEU A 1 129 ? -13.529 0.375 14.532 1.00 95.06 129 LEU A C 1
ATOM 1021 O O . LEU A 1 129 ? -13.192 -0.630 15.158 1.00 95.06 129 LEU A O 1
ATOM 1025 N N . PRO A 1 130 ? -14.756 0.478 13.987 1.00 95.50 130 PRO A N 1
ATOM 1026 C CA . PRO A 1 130 ? -15.729 -0.606 14.087 1.00 95.50 130 PRO A CA 1
ATOM 1027 C C . PRO A 1 130 ? -15.260 -1.863 13.338 1.00 95.50 130 PRO A C 1
ATOM 1029 O O . PRO A 1 130 ? -14.335 -1.824 12.534 1.00 95.50 130 PRO A O 1
ATOM 1032 N N . ALA A 1 131 ? -15.909 -3.000 13.592 1.00 96.38 131 ALA A N 1
ATOM 1033 C CA . ALA A 1 131 ? -15.653 -4.204 12.808 1.00 96.38 131 ALA A CA 1
ATOM 1034 C C . ALA A 1 131 ? -16.030 -3.977 11.336 1.00 96.38 131 ALA A C 1
ATOM 1036 O O . ALA A 1 131 ? -17.070 -3.372 11.034 1.00 96.38 131 ALA A O 1
ATOM 1037 N N . GLY A 1 132 ? -15.206 -4.475 10.416 1.00 96.88 132 GLY A N 1
ATOM 1038 C CA . GLY A 1 132 ? -15.464 -4.279 8.997 1.00 96.88 132 GLY A CA 1
ATOM 1039 C C . GLY A 1 132 ? -14.406 -4.830 8.057 1.00 96.88 132 GLY A C 1
ATOM 1040 O O . GLY A 1 132 ? -13.366 -5.350 8.464 1.00 96.88 132 GLY A O 1
ATOM 1041 N N . VAL A 1 133 ? -14.700 -4.660 6.768 1.00 97.81 133 VAL A N 1
ATOM 1042 C CA . VAL A 1 133 ? -13.752 -4.817 5.665 1.00 97.81 133 VAL A CA 1
ATOM 1043 C C . VAL A 1 133 ? -13.353 -3.430 5.188 1.00 97.81 133 VAL A C 1
ATOM 1045 O O . VAL A 1 133 ? -14.212 -2.636 4.793 1.00 97.81 133 VAL A O 1
ATOM 1048 N N . TYR A 1 134 ? -12.058 -3.155 5.192 1.00 98.25 134 TYR A N 1
ATOM 1049 C CA . TYR A 1 134 ? -11.490 -1.852 4.884 1.00 98.25 134 TYR A CA 1
ATOM 1050 C C . TYR A 1 134 ? -10.491 -1.945 3.742 1.00 98.25 134 TYR A C 1
ATOM 1052 O O . TYR A 1 134 ? -9.743 -2.911 3.641 1.00 98.25 134 TYR A O 1
ATOM 1060 N N . HIS A 1 135 ? -10.442 -0.916 2.907 1.00 98.56 135 HIS A N 1
ATOM 1061 C CA . HIS A 1 135 ? -9.346 -0.660 1.978 1.00 98.56 135 HIS A CA 1
ATOM 1062 C C . HIS A 1 135 ? -8.412 0.389 2.583 1.00 98.56 135 HIS A C 1
ATOM 1064 O O . HIS A 1 135 ? -8.876 1.442 3.021 1.00 98.56 135 HIS A O 1
ATOM 1070 N N . PHE A 1 136 ? -7.107 0.121 2.615 1.00 98.62 136 PHE A N 1
ATOM 1071 C CA . PHE A 1 136 ? -6.125 1.128 3.009 1.00 98.62 136 PHE A CA 1
ATOM 1072 C C . PHE A 1 136 ? -5.857 2.076 1.839 1.00 98.62 136 PHE A C 1
ATOM 1074 O O . PHE A 1 136 ? -5.404 1.646 0.782 1.00 98.62 136 PHE A O 1
ATOM 1081 N N . SER A 1 137 ? -6.102 3.367 2.051 1.00 97.94 137 SER A N 1
ATOM 1082 C CA . SER A 1 137 ? -5.839 4.448 1.101 1.00 97.94 137 SER A CA 1
ATOM 1083 C C . SER A 1 137 ? -4.502 5.116 1.446 1.00 97.94 137 SER A C 1
ATOM 1085 O O . SER A 1 137 ? -4.453 5.930 2.374 1.00 97.94 137 SER A O 1
ATOM 1087 N N . PRO A 1 138 ? -3.405 4.847 0.705 1.00 96.94 138 PRO A N 1
ATOM 1088 C CA . PRO A 1 138 ? -2.108 5.454 1.003 1.00 96.94 138 PRO A CA 1
ATOM 1089 C C . PRO A 1 138 ? -2.083 6.955 0.694 1.00 96.94 138 PRO A C 1
ATOM 1091 O O . PRO A 1 138 ? -1.298 7.687 1.284 1.00 96.94 138 PRO A O 1
ATOM 1094 N N . ALA A 1 139 ? -2.938 7.420 -0.227 1.00 95.56 139 ALA A N 1
ATOM 1095 C CA . ALA A 1 139 ? -3.039 8.828 -0.612 1.00 95.56 139 ALA A CA 1
ATOM 1096 C C . ALA A 1 139 ? -3.547 9.718 0.528 1.00 95.56 139 ALA A C 1
ATOM 1098 O O . ALA A 1 139 ? -3.049 10.824 0.714 1.00 95.56 139 ALA A O 1
ATOM 1099 N N . HIS A 1 140 ? -4.538 9.220 1.272 1.00 96.38 140 HIS A N 1
ATOM 1100 C CA . HIS A 1 140 ? -5.205 9.949 2.353 1.00 96.38 140 HIS A CA 1
ATOM 1101 C C . HIS A 1 140 ? -4.785 9.464 3.742 1.00 96.38 140 HIS A C 1
ATOM 1103 O O . HIS A 1 140 ? -5.248 10.010 4.737 1.00 96.38 140 HIS A O 1
ATOM 1109 N N . PHE A 1 141 ? -3.947 8.425 3.799 1.00 98.00 141 PHE A N 1
ATOM 1110 C CA . PHE A 1 141 ? -3.572 7.720 5.017 1.00 98.00 141 PHE A CA 1
ATOM 1111 C C . PHE A 1 141 ? -4.796 7.391 5.891 1.00 98.00 141 PHE A C 1
ATOM 1113 O O . PHE A 1 141 ? -4.941 7.827 7.032 1.00 98.00 141 PHE A O 1
ATOM 1120 N N . SER A 1 142 ? -5.730 6.647 5.297 1.00 98.06 142 SER A N 1
ATOM 1121 C CA . SER A 1 142 ? -7.029 6.330 5.893 1.00 98.06 142 SER A CA 1
ATOM 1122 C C . SER A 1 142 ? -7.501 4.923 5.529 1.00 98.06 142 SER A C 1
ATOM 1124 O O . SER A 1 142 ? -6.962 4.278 4.624 1.00 98.06 142 SER A O 1
ATOM 1126 N N . LEU A 1 143 ? -8.530 4.452 6.228 1.00 98.38 143 LEU A N 1
ATOM 1127 C CA . LEU A 1 143 ? -9.233 3.204 5.962 1.00 98.38 143 LEU A CA 1
ATOM 1128 C C . LEU A 1 143 ? -10.613 3.497 5.380 1.00 98.38 143 LEU A C 1
ATOM 1130 O O . LEU A 1 143 ? -11.474 4.057 6.053 1.00 98.38 143 LEU A O 1
ATOM 1134 N N . THR A 1 144 ? -10.843 3.097 4.135 1.00 98.44 144 THR A N 1
ATOM 1135 C CA . THR A 1 144 ? -12.153 3.216 3.490 1.00 98.44 144 THR A CA 1
ATOM 1136 C C . THR A 1 144 ? -12.981 1.976 3.796 1.00 98.44 144 THR A C 1
ATOM 1138 O O . THR A 1 144 ? -12.589 0.871 3.421 1.00 98.44 144 THR A O 1
ATOM 1141 N N . GLN A 1 145 ? -14.110 2.129 4.485 1.00 97.94 145 GLN A N 1
ATOM 1142 C CA . GLN A 1 145 ? -14.972 1.011 4.858 1.00 97.94 145 GLN A CA 1
ATOM 1143 C C . GLN A 1 145 ? -15.783 0.534 3.656 1.00 97.94 145 GLN A C 1
ATOM 1145 O O . GLN A 1 145 ? -16.598 1.265 3.097 1.00 97.94 145 GLN A O 1
ATOM 1150 N N . LEU A 1 146 ? -15.579 -0.725 3.282 1.00 97.81 146 LEU A N 1
ATOM 1151 C CA . LEU A 1 146 ? -16.301 -1.378 2.195 1.00 97.81 146 LEU A CA 1
ATOM 1152 C C . LEU A 1 146 ? -17.505 -2.155 2.717 1.00 97.81 146 LEU A C 1
ATOM 1154 O O . LEU A 1 146 ? -18.532 -2.229 2.040 1.00 97.81 146 LEU A O 1
ATOM 1158 N N . ARG A 1 147 ? -17.382 -2.754 3.905 1.00 96.81 147 ARG A N 1
ATOM 1159 C CA . ARG A 1 147 ? -18.451 -3.491 4.591 1.00 96.81 147 ARG A CA 1
ATOM 1160 C C . ARG A 1 147 ? -18.343 -3.274 6.098 1.00 96.81 147 ARG A C 1
ATOM 1162 O O . ARG A 1 147 ? -17.239 -3.295 6.633 1.00 96.81 147 ARG A O 1
ATOM 1169 N N . ALA A 1 148 ? -19.480 -3.093 6.765 1.00 97.00 148 ALA A N 1
ATOM 1170 C CA . ALA A 1 148 ? -19.575 -3.029 8.222 1.00 97.00 148 ALA A CA 1
ATOM 1171 C C . ALA A 1 148 ? -19.976 -4.397 8.794 1.00 97.00 148 ALA A C 1
ATOM 1173 O O . ALA A 1 148 ? -20.815 -5.080 8.199 1.00 97.00 148 ALA A O 1
ATOM 1174 N N . GLY A 1 149 ? -19.388 -4.777 9.930 1.00 96.12 149 GLY A N 1
ATOM 1175 C CA . GLY A 1 149 ? -19.583 -6.076 10.585 1.00 96.12 149 GLY A CA 1
ATOM 1176 C C . GLY A 1 149 ? -18.309 -6.926 10.616 1.00 96.12 149 GLY A C 1
ATOM 1177 O O . GLY A 1 149 ? -17.347 -6.643 9.909 1.00 96.12 149 GLY A O 1
ATOM 1178 N N . ASP A 1 150 ? -18.288 -7.965 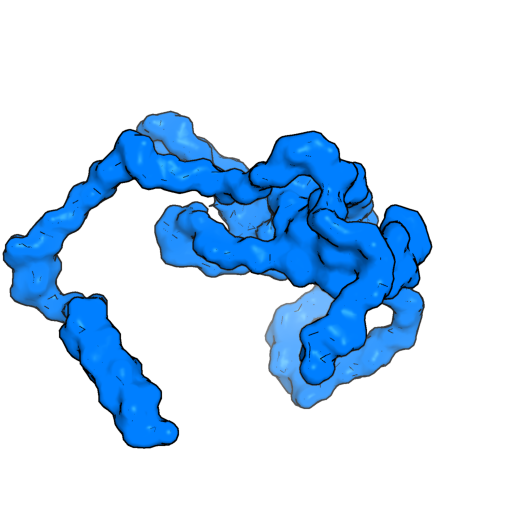11.450 1.00 95.00 150 ASP A N 1
ATOM 1179 C CA . ASP A 1 150 ? -17.164 -8.907 11.515 1.00 95.00 150 ASP A CA 1
ATOM 1180 C C . ASP A 1 150 ? -17.297 -9.968 10.409 1.00 95.00 150 ASP A C 1
ATOM 1182 O O . ASP A 1 150 ? -18.211 -10.789 10.437 1.00 95.00 150 ASP A O 1
ATOM 1186 N N . TYR A 1 151 ? -16.390 -9.937 9.427 1.00 94.88 151 TYR A N 1
ATOM 1187 C CA . TYR A 1 151 ? -16.359 -10.871 8.289 1.00 94.88 151 TYR A CA 1
ATOM 1188 C C . TYR A 1 151 ? -15.221 -11.893 8.377 1.00 94.88 151 TYR A C 1
ATOM 1190 O O . TYR A 1 151 ? -14.942 -12.582 7.395 1.00 94.88 151 TYR A O 1
ATOM 1198 N N . ARG A 1 152 ? -14.536 -12.014 9.521 1.00 92.56 152 ARG A N 1
ATOM 1199 C CA . ARG A 1 152 ? -13.384 -12.928 9.635 1.00 92.56 152 ARG A CA 1
ATOM 1200 C C . ARG A 1 152 ? -13.766 -14.396 9.440 1.00 92.56 152 ARG A C 1
ATOM 1202 O O . ARG A 1 152 ? -12.967 -15.135 8.884 1.00 92.56 152 ARG A O 1
ATOM 1209 N N . GLY A 1 153 ? -14.995 -14.786 9.785 1.00 90.69 153 GLY A N 1
ATOM 1210 C CA . GLY A 1 153 ? -15.504 -16.146 9.555 1.00 90.69 153 GLY A CA 1
ATOM 1211 C C . GLY A 1 153 ? -15.658 -16.543 8.079 1.00 90.69 153 GLY A C 1
ATOM 1212 O O . GLY A 1 153 ? -15.960 -17.690 7.791 1.00 90.69 153 GLY A O 1
ATOM 1213 N N . VAL A 1 154 ? -15.464 -15.619 7.129 1.00 89.56 154 VAL A N 1
ATOM 1214 C CA . VAL A 1 154 ? -15.460 -15.925 5.683 1.00 89.56 154 VAL A CA 1
ATOM 1215 C C . VAL A 1 154 ? -14.066 -16.356 5.194 1.00 89.56 154 VAL A C 1
ATOM 1217 O O . VAL A 1 154 ? -13.929 -16.827 4.070 1.00 89.56 154 VAL A O 1
ATOM 1220 N N . LEU A 1 155 ? -13.023 -16.170 6.010 1.00 80.06 155 LEU A N 1
ATOM 1221 C CA . LEU A 1 155 ? -11.642 -16.536 5.676 1.00 80.06 155 LEU A CA 1
ATOM 1222 C C . LEU A 1 155 ? -11.281 -17.987 6.049 1.00 80.06 155 LEU A C 1
ATOM 1224 O O . LEU A 1 155 ? -10.130 -18.374 5.846 1.00 80.06 155 LEU A O 1
ATOM 1228 N N . GLU A 1 156 ? -12.223 -18.739 6.623 1.00 60.34 156 GLU A N 1
ATOM 1229 C CA . GLU A 1 156 ? -12.044 -20.128 7.077 1.00 60.34 156 GLU A CA 1
ATOM 1230 C C . GLU A 1 156 ? -12.174 -21.160 5.948 1.00 60.34 156 GLU A C 1
ATOM 1232 O O . GLU A 1 156 ? -13.025 -20.976 5.045 1.00 60.34 156 GLU A O 1
#

Radius of gyration: 20.51 Å; Cα contacts (8 Å, |Δi|>4): 172; chains: 1; bounding box: 40×49×58 Å